Protein AF-A0A4R7CTL3-F1 (afdb_monomer_lite)

Structure (mmCIF, N/CA/C/O backbone):
data_AF-A0A4R7CTL3-F1
#
_entry.id   AF-A0A4R7CTL3-F1
#
loop_
_atom_site.group_PDB
_atom_site.id
_atom_site.type_symbol
_atom_site.label_atom_id
_atom_site.label_alt_id
_atom_site.label_comp_id
_atom_site.label_asym_id
_atom_site.label_entity_id
_atom_site.label_seq_id
_atom_site.pdbx_PDB_ins_code
_atom_site.Cartn_x
_atom_site.Cartn_y
_atom_site.Cartn_z
_atom_site.occupancy
_atom_site.B_iso_or_equiv
_atom_site.auth_seq_id
_atom_site.auth_comp_id
_atom_site.auth_asym_id
_atom_site.auth_atom_id
_atom_site.pdbx_PDB_model_num
ATOM 1 N N . MET A 1 1 ? 4.631 -3.530 11.228 1.00 53.88 1 MET A N 1
ATOM 2 C CA . MET A 1 1 ? 5.004 -4.856 10.755 1.00 53.88 1 MET A CA 1
ATOM 3 C C . MET A 1 1 ? 5.975 -4.533 9.662 1.00 53.88 1 MET A C 1
ATOM 5 O O . MET A 1 1 ? 5.559 -4.021 8.636 1.00 53.88 1 MET A O 1
ATOM 9 N N . ILE A 1 2 ? 7.263 -4.612 9.979 1.00 56.66 2 ILE A N 1
ATOM 10 C CA . ILE A 1 2 ? 8.291 -4.463 8.955 1.00 56.66 2 ILE A CA 1
ATOM 11 C C . ILE A 1 2 ? 8.418 -5.843 8.334 1.00 56.66 2 ILE A C 1
ATOM 13 O O . ILE A 1 2 ? 8.877 -6.775 8.998 1.00 56.66 2 ILE A O 1
ATOM 17 N N . SER A 1 3 ? 7.890 -5.955 7.130 1.00 68.31 3 SER A N 1
ATOM 18 C CA . SER A 1 3 ? 8.096 -7.040 6.186 1.00 68.31 3 SER A CA 1
ATOM 19 C C . SER A 1 3 ? 9.137 -6.605 5.155 1.00 68.31 3 SER A C 1
ATOM 21 O O . SER A 1 3 ? 9.577 -5.453 5.148 1.00 68.31 3 SER A O 1
ATOM 23 N N . GLY A 1 4 ? 9.579 -7.544 4.334 1.00 69.56 4 GLY A N 1
ATOM 24 C CA . GLY A 1 4 ? 10.420 -7.237 3.192 1.00 69.56 4 GLY A CA 1
ATOM 25 C C . GLY A 1 4 ? 10.285 -8.299 2.120 1.00 69.56 4 GLY A C 1
ATOM 26 O O . GLY A 1 4 ? 9.648 -9.334 2.316 1.00 69.56 4 GLY A O 1
ATOM 27 N N . TYR A 1 5 ? 10.955 -8.075 1.004 1.00 75.62 5 TYR A N 1
ATOM 28 C CA . TYR A 1 5 ? 11.020 -9.012 -0.103 1.00 75.62 5 TYR A CA 1
ATOM 29 C C . TYR A 1 5 ? 12.479 -9.316 -0.435 1.00 75.62 5 TYR A C 1
ATOM 31 O O . TYR A 1 5 ? 13.399 -8.569 -0.097 1.00 75.62 5 TYR A O 1
ATOM 39 N N . GLY A 1 6 ? 12.702 -10.437 -1.102 1.00 77.50 6 GLY A N 1
ATOM 40 C CA . GLY A 1 6 ? 14.022 -10.822 -1.569 1.00 77.50 6 GLY A CA 1
ATOM 41 C C . GLY A 1 6 ? 13.944 -11.941 -2.585 1.00 77.50 6 GLY A C 1
ATOM 42 O O . GLY A 1 6 ? 12.910 -12.151 -3.221 1.00 77.50 6 GLY A O 1
ATOM 43 N N . THR A 1 7 ? 15.052 -12.660 -2.740 1.00 76.25 7 THR A N 1
ATOM 44 C CA . THR A 1 7 ? 15.118 -13.826 -3.620 1.00 76.25 7 THR A CA 1
ATOM 45 C C . THR A 1 7 ? 15.780 -15.012 -2.936 1.00 76.25 7 THR A C 1
ATOM 47 O O . THR A 1 7 ? 16.651 -14.841 -2.082 1.00 76.25 7 THR A O 1
ATOM 50 N N . THR A 1 8 ? 15.370 -16.226 -3.307 1.00 79.56 8 THR A N 1
ATOM 51 C CA . THR A 1 8 ? 16.095 -17.452 -2.952 1.00 79.56 8 THR A CA 1
ATOM 52 C C . THR A 1 8 ? 17.455 -17.486 -3.652 1.00 79.56 8 THR A C 1
ATOM 54 O O . THR A 1 8 ? 17.708 -16.740 -4.598 1.00 79.56 8 THR A O 1
ATOM 57 N N . ALA A 1 9 ? 18.324 -18.422 -3.260 1.00 73.25 9 ALA A N 1
ATOM 58 C CA . ALA A 1 9 ? 19.564 -18.689 -3.995 1.00 73.25 9 ALA A CA 1
ATOM 59 C C . ALA A 1 9 ? 19.319 -19.119 -5.459 1.00 73.25 9 ALA A C 1
ATOM 61 O O . ALA A 1 9 ? 20.183 -18.914 -6.307 1.00 73.25 9 ALA A O 1
ATOM 62 N N . ALA A 1 10 ? 18.140 -19.678 -5.764 1.00 74.25 10 ALA A N 1
ATOM 63 C CA . ALA A 1 10 ? 17.705 -20.000 -7.125 1.00 74.25 10 ALA A CA 1
ATOM 64 C C . ALA A 1 10 ? 17.127 -18.781 -7.878 1.00 74.25 10 ALA A C 1
ATOM 66 O O . ALA A 1 10 ? 16.881 -18.842 -9.081 1.00 74.25 10 ALA A O 1
ATOM 67 N N . GLY A 1 11 ? 16.955 -17.647 -7.193 1.00 70.38 11 GLY A N 1
ATOM 68 C CA . GLY A 1 11 ? 16.438 -16.408 -7.760 1.00 70.38 11 GLY A CA 1
ATOM 69 C C . GLY A 1 11 ? 14.911 -16.313 -7.790 1.00 70.38 11 GLY A C 1
ATOM 70 O O . GLY A 1 11 ? 14.402 -15.474 -8.538 1.00 70.38 11 GLY A O 1
ATOM 71 N N . ASP A 1 12 ? 14.204 -17.144 -7.022 1.00 78.44 12 ASP A N 1
ATOM 72 C CA . ASP A 1 12 ? 12.746 -17.074 -6.866 1.00 78.44 12 ASP A CA 1
ATOM 73 C C . ASP A 1 12 ? 12.376 -15.940 -5.909 1.00 78.44 12 ASP A C 1
ATOM 75 O O . ASP A 1 12 ? 13.061 -15.782 -4.897 1.00 78.44 12 ASP A O 1
ATOM 79 N N . PRO A 1 13 ? 11.312 -15.164 -6.169 1.00 78.56 13 PRO A N 1
ATOM 80 C CA . PRO A 1 13 ? 10.874 -14.116 -5.254 1.00 78.56 13 PRO A CA 1
ATOM 81 C C . PRO A 1 13 ? 10.412 -14.707 -3.915 1.00 78.56 13 PRO A C 1
ATOM 83 O O . PRO A 1 13 ? 9.669 -15.687 -3.872 1.00 78.56 13 PRO A O 1
ATOM 86 N N . VAL A 1 14 ? 10.814 -14.074 -2.815 1.00 82.00 14 VAL A N 1
ATOM 87 C CA . VAL A 1 14 ? 10.404 -14.444 -1.454 1.00 82.00 14 VAL A CA 1
ATOM 88 C C . VAL A 1 14 ? 9.817 -13.228 -0.760 1.00 82.00 14 VAL A C 1
ATOM 90 O O . VAL A 1 14 ? 10.396 -12.145 -0.813 1.00 82.00 14 VAL A O 1
ATOM 93 N N . ILE A 1 15 ? 8.691 -13.432 -0.081 1.00 82.56 15 ILE A N 1
ATOM 94 C CA . ILE A 1 15 ? 8.075 -12.454 0.816 1.00 82.56 15 ILE A CA 1
ATOM 95 C C . ILE A 1 15 ? 8.420 -12.850 2.252 1.00 82.56 15 ILE A C 1
ATOM 97 O O . ILE A 1 15 ? 8.147 -13.973 2.678 1.00 82.56 15 ILE A O 1
ATOM 101 N N . TYR A 1 16 ? 8.999 -11.920 3.002 1.00 81.00 16 TYR A N 1
ATOM 102 C CA . TYR A 1 16 ? 9.308 -12.059 4.417 1.00 81.00 16 TYR A CA 1
ATOM 103 C C . TYR A 1 16 ? 8.293 -11.267 5.227 1.00 81.00 16 TYR A C 1
ATOM 105 O O . TYR A 1 16 ? 8.252 -10.039 5.172 1.00 81.00 16 TYR A O 1
ATOM 113 N N . LEU A 1 17 ? 7.492 -11.966 6.022 1.00 78.06 17 LEU A N 1
ATOM 114 C CA . LEU A 1 17 ? 6.623 -11.335 7.007 1.00 78.06 17 LEU A CA 1
ATOM 115 C C . LEU A 1 17 ? 7.339 -11.266 8.353 1.00 78.06 17 LEU A C 1
ATOM 117 O O . LEU A 1 17 ? 8.138 -12.136 8.700 1.00 78.06 17 LEU A O 1
ATOM 121 N N . ASN A 1 18 ? 7.037 -10.223 9.122 1.00 74.62 18 ASN A N 1
ATOM 122 C CA . ASN A 1 18 ? 7.558 -10.111 10.474 1.00 74.62 18 ASN A CA 1
ATOM 123 C C . ASN A 1 18 ? 7.023 -11.268 11.329 1.00 74.62 18 ASN A C 1
ATOM 125 O O . ASN A 1 18 ? 5.812 -11.450 11.411 1.00 74.62 18 ASN A O 1
ATOM 129 N N . SER A 1 19 ? 7.911 -12.016 11.980 1.00 71.50 19 SER A N 1
ATOM 130 C CA . SER A 1 19 ? 7.550 -13.127 12.868 1.00 71.50 19 SER A CA 1
ATOM 131 C C . SER A 1 19 ? 7.721 -12.795 14.355 1.00 71.50 19 SER A C 1
ATOM 133 O O . SER A 1 19 ? 7.641 -13.687 15.195 1.00 71.50 19 SER A O 1
ATOM 135 N N . ASN A 1 20 ? 8.010 -11.536 14.703 1.00 75.81 20 ASN A N 1
ATOM 136 C CA . ASN A 1 20 ? 8.148 -11.100 16.089 1.00 75.81 20 ASN A CA 1
ATOM 137 C C . ASN A 1 20 ? 6.766 -11.103 16.758 1.00 75.81 20 ASN A C 1
ATOM 139 O O . ASN A 1 20 ? 5.940 -10.237 16.474 1.00 75.81 20 ASN A O 1
ATOM 143 N N . GLU A 1 21 ? 6.530 -12.072 17.644 1.00 71.31 21 GLU A N 1
ATOM 144 C CA . GLU A 1 21 ? 5.247 -12.302 18.321 1.00 71.31 21 GLU A CA 1
ATOM 145 C C . GLU A 1 21 ? 4.660 -11.027 18.967 1.00 71.31 21 GLU A C 1
ATOM 147 O O . GLU A 1 21 ? 3.541 -10.663 18.597 1.00 71.31 21 GLU A O 1
ATOM 152 N N . PRO A 1 22 ? 5.386 -10.268 19.818 1.00 71.06 22 PRO A N 1
ATOM 153 C CA . PRO A 1 22 ? 4.895 -8.991 20.346 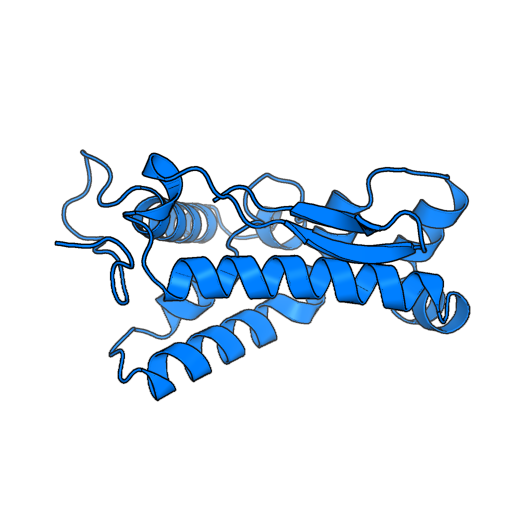1.00 71.06 22 PRO A CA 1
ATOM 154 C C . PRO A 1 22 ? 4.410 -8.002 19.278 1.00 71.06 22 PRO A C 1
ATOM 156 O O . PRO A 1 22 ? 3.488 -7.225 19.519 1.00 71.06 22 PRO A O 1
ATOM 159 N N . THR A 1 23 ? 5.028 -8.033 18.095 1.00 70.44 23 THR A N 1
ATOM 160 C CA . THR A 1 23 ? 4.726 -7.133 16.973 1.00 70.44 23 THR A CA 1
ATOM 161 C C . THR A 1 23 ? 3.516 -7.583 16.156 1.00 70.44 23 THR A C 1
ATOM 163 O O . THR A 1 23 ? 2.941 -6.755 15.454 1.00 70.44 23 THR A O 1
ATOM 166 N N . ILE A 1 24 ? 3.137 -8.865 16.207 1.00 75.81 24 ILE A N 1
ATOM 167 C CA . ILE A 1 24 ? 2.063 -9.441 15.378 1.00 75.81 24 ILE A CA 1
ATOM 168 C C . ILE A 1 24 ? 0.824 -9.854 16.176 1.00 75.81 24 ILE A C 1
ATOM 170 O O . ILE A 1 24 ? -0.268 -9.842 15.619 1.00 75.81 24 ILE A O 1
ATOM 174 N N . ALA A 1 25 ? 0.961 -10.159 17.470 1.00 72.75 25 ALA A N 1
ATOM 175 C CA . ALA A 1 25 ? -0.132 -10.662 18.308 1.00 72.75 25 ALA A CA 1
ATOM 176 C C . ALA A 1 25 ? -1.319 -9.686 18.420 1.00 72.75 25 ALA A C 1
ATOM 178 O O . ALA A 1 25 ? -2.463 -10.109 18.571 1.00 72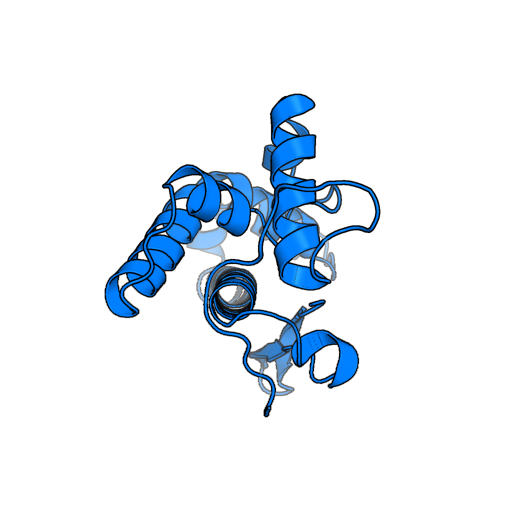.75 25 ALA A O 1
ATOM 179 N N . HIS A 1 26 ? -1.049 -8.385 18.302 1.00 75.62 26 HIS A N 1
ATOM 180 C CA . HIS A 1 26 ? -2.040 -7.313 18.435 1.00 75.62 26 HIS A CA 1
ATOM 181 C C . HIS A 1 26 ? -2.386 -6.643 17.100 1.00 75.62 26 HIS A C 1
ATOM 183 O O . HIS A 1 26 ? -3.088 -5.635 17.081 1.00 75.62 26 HIS A O 1
ATOM 189 N N . VAL A 1 27 ? -1.873 -7.166 15.984 1.00 84.06 27 VAL A N 1
ATOM 190 C CA . VAL A 1 27 ? -2.159 -6.622 14.655 1.00 84.06 27 VAL A CA 1
ATOM 191 C C . VAL A 1 27 ? -3.410 -7.314 14.116 1.00 84.06 27 VAL A C 1
ATOM 193 O O . VAL A 1 27 ? -3.471 -8.549 14.130 1.00 84.06 27 VAL A O 1
ATOM 196 N N . PRO A 1 28 ? -4.414 -6.562 13.642 1.00 88.75 28 PRO A N 1
ATOM 197 C CA . PRO A 1 28 ? -5.589 -7.163 13.056 1.00 88.75 28 PRO A CA 1
ATOM 198 C C . PRO A 1 28 ? -5.262 -7.758 11.691 1.00 88.75 28 PRO A C 1
ATOM 200 O O . PRO A 1 28 ? -4.398 -7.275 10.952 1.00 88.75 28 PRO A O 1
ATOM 203 N N . ASP A 1 29 ? -5.992 -8.806 11.346 1.00 91.00 29 ASP A N 1
ATOM 204 C CA . ASP A 1 29 ? -5.860 -9.552 10.102 1.00 91.00 29 ASP A CA 1
ATOM 205 C C . ASP A 1 29 ? -5.800 -8.665 8.849 1.00 91.00 29 ASP A C 1
ATOM 207 O O . ASP A 1 29 ? -4.920 -8.850 8.011 1.00 91.00 29 ASP A O 1
ATOM 211 N N . ILE A 1 30 ? -6.652 -7.643 8.746 1.00 91.62 30 ILE A N 1
ATOM 212 C CA . ILE A 1 30 ? -6.672 -6.721 7.603 1.00 91.62 30 ILE A CA 1
ATOM 213 C C . ILE A 1 30 ? -5.360 -5.938 7.437 1.00 91.62 30 ILE A C 1
ATOM 215 O O . ILE A 1 30 ? -4.919 -5.687 6.315 1.00 91.62 30 ILE A O 1
ATOM 219 N N . ALA A 1 31 ? -4.681 -5.595 8.533 1.00 90.19 31 ALA A N 1
ATOM 220 C CA . ALA A 1 31 ? -3.396 -4.908 8.483 1.00 90.19 31 ALA A CA 1
ATOM 221 C C . ALA A 1 31 ? -2.253 -5.854 8.083 1.00 90.19 31 ALA A C 1
ATOM 223 O O . ALA A 1 31 ? -1.269 -5.419 7.472 1.00 90.19 31 ALA A O 1
ATOM 224 N N . ILE A 1 32 ? -2.389 -7.149 8.380 1.00 89.25 32 ILE A N 1
ATOM 225 C CA . ILE A 1 32 ? -1.488 -8.188 7.868 1.00 89.25 32 ILE A CA 1
ATOM 226 C C . ILE A 1 32 ? -1.722 -8.389 6.374 1.00 89.25 32 ILE A C 1
ATOM 228 O O . ILE A 1 32 ? -0.756 -8.407 5.618 1.00 89.25 32 ILE A O 1
ATOM 232 N N . VAL A 1 33 ? -2.978 -8.434 5.925 1.00 92.00 33 VAL A N 1
ATOM 233 C CA . VAL A 1 33 ? -3.314 -8.504 4.495 1.00 92.00 33 VAL A CA 1
ATOM 234 C C . VAL A 1 33 ? -2.746 -7.306 3.736 1.00 92.00 33 VAL A C 1
ATOM 236 O O . VAL A 1 33 ? -2.130 -7.500 2.693 1.00 92.00 33 VAL A O 1
ATOM 239 N N . ALA A 1 34 ? -2.856 -6.087 4.272 1.00 93.31 34 ALA A N 1
ATOM 240 C CA . ALA A 1 34 ? -2.236 -4.902 3.669 1.00 93.31 34 ALA A CA 1
ATOM 241 C C . ALA A 1 34 ? -0.722 -5.078 3.487 1.00 93.31 34 ALA A C 1
ATOM 243 O O . ALA A 1 34 ? -0.174 -4.760 2.435 1.00 93.31 34 ALA A O 1
ATOM 244 N N . THR A 1 35 ? -0.063 -5.661 4.490 1.00 91.19 35 THR A N 1
ATOM 245 C CA . THR A 1 35 ? 1.370 -5.965 4.444 1.00 91.19 35 THR A CA 1
ATOM 246 C C . THR A 1 35 ? 1.681 -7.030 3.385 1.00 91.19 35 THR A C 1
ATOM 248 O O . THR A 1 35 ? 2.580 -6.852 2.572 1.00 91.19 35 THR A O 1
ATOM 251 N N . MET A 1 36 ? 0.906 -8.115 3.331 1.00 90.75 36 MET A N 1
ATOM 252 C CA . MET A 1 36 ? 1.080 -9.176 2.334 1.00 90.75 36 MET A CA 1
ATOM 253 C C . MET A 1 36 ? 0.909 -8.664 0.903 1.00 90.75 36 MET A C 1
ATOM 255 O O . MET A 1 36 ? 1.689 -9.031 0.028 1.00 90.75 36 MET A O 1
ATOM 259 N N . LEU A 1 37 ? -0.093 -7.815 0.660 1.00 94.06 37 LEU A N 1
ATOM 260 C CA . LEU A 1 37 ? -0.336 -7.231 -0.658 1.00 94.06 37 LEU A CA 1
ATOM 261 C C . LEU A 1 37 ? 0.792 -6.277 -1.074 1.00 94.06 37 LEU A C 1
ATOM 263 O O . LEU A 1 37 ? 1.221 -6.320 -2.225 1.00 94.06 37 LEU A O 1
ATOM 267 N N . HIS A 1 38 ? 1.301 -5.463 -0.144 1.00 93.31 38 HIS A N 1
ATOM 268 C CA . HIS A 1 38 ? 2.452 -4.589 -0.376 1.00 93.31 38 HIS A CA 1
ATOM 269 C C . HIS A 1 38 ? 3.684 -5.390 -0.833 1.00 93.31 38 HIS A C 1
ATOM 271 O O . HIS A 1 38 ? 4.248 -5.131 -1.897 1.00 93.31 38 HIS A O 1
ATOM 277 N N . GLU A 1 39 ? 4.049 -6.438 -0.090 1.00 90.94 39 GLU A N 1
ATOM 278 C CA . GLU A 1 39 ? 5.198 -7.276 -0.450 1.00 90.94 39 GLU A CA 1
ATOM 279 C C . GLU A 1 39 ? 4.970 -8.099 -1.726 1.00 90.94 39 GLU A C 1
ATOM 281 O O . GLU A 1 39 ? 5.905 -8.350 -2.489 1.00 90.94 39 GLU A O 1
ATOM 286 N N . ALA A 1 40 ? 3.726 -8.499 -2.008 1.00 91.69 40 ALA A N 1
ATOM 287 C CA . ALA A 1 40 ? 3.387 -9.181 -3.253 1.00 91.69 40 ALA A CA 1
ATOM 288 C C . ALA A 1 40 ? 3.618 -8.291 -4.481 1.00 91.69 40 ALA A C 1
ATOM 290 O O . ALA A 1 40 ? 4.083 -8.785 -5.510 1.00 91.69 40 ALA A O 1
ATOM 291 N N . ILE A 1 41 ? 3.358 -6.982 -4.381 1.00 92.75 41 ILE A N 1
ATOM 292 C CA . ILE A 1 41 ? 3.650 -6.050 -5.476 1.00 92.75 41 ILE A CA 1
ATOM 293 C C . ILE A 1 41 ? 5.158 -5.866 -5.646 1.00 92.75 41 ILE A C 1
ATOM 295 O O . ILE A 1 41 ? 5.639 -5.875 -6.779 1.00 92.75 41 ILE A O 1
ATOM 299 N N . HIS A 1 42 ? 5.925 -5.773 -4.555 1.00 89.88 42 HIS A N 1
ATOM 300 C CA . HIS A 1 42 ? 7.387 -5.785 -4.642 1.00 89.88 42 HIS A CA 1
ATOM 301 C C . HIS A 1 42 ? 7.915 -7.012 -5.393 1.00 89.88 42 HIS A C 1
ATOM 303 O O . HIS A 1 42 ? 8.706 -6.877 -6.329 1.00 89.88 42 HIS A O 1
ATOM 309 N N . ALA A 1 43 ? 7.446 -8.204 -5.017 1.00 88.44 43 ALA A N 1
ATOM 310 C CA . ALA A 1 43 ? 7.811 -9.451 -5.678 1.00 88.44 43 ALA A CA 1
ATOM 311 C C . ALA A 1 43 ? 7.403 -9.458 -7.161 1.00 88.44 43 ALA A C 1
ATOM 313 O O . ALA A 1 43 ? 8.196 -9.856 -8.014 1.00 88.44 43 ALA A O 1
ATOM 314 N N . TYR A 1 44 ? 6.197 -8.978 -7.484 1.00 89.75 44 TYR A N 1
ATOM 315 C CA . TYR A 1 44 ? 5.726 -8.853 -8.862 1.00 89.75 44 TYR A CA 1
ATOM 316 C C . TYR A 1 44 ? 6.628 -7.938 -9.698 1.00 89.75 44 TYR A C 1
ATOM 318 O O . TYR A 1 44 ? 7.048 -8.342 -10.780 1.00 89.75 44 TYR A O 1
ATOM 326 N N . LEU A 1 45 ? 6.960 -6.739 -9.207 1.00 88.94 45 LEU A N 1
ATOM 327 C CA . LEU A 1 45 ? 7.809 -5.786 -9.932 1.00 88.94 45 LEU A CA 1
ATOM 328 C C . LEU A 1 45 ? 9.213 -6.352 -10.170 1.00 88.94 45 LEU A C 1
ATOM 330 O O . LEU A 1 45 ? 9.740 -6.228 -11.274 1.00 88.94 45 LEU A O 1
ATOM 334 N N . LEU A 1 46 ? 9.768 -7.047 -9.174 1.00 84.94 46 LEU A N 1
ATOM 335 C CA . LEU A 1 46 ? 11.063 -7.714 -9.287 1.00 84.94 46 LEU A CA 1
ATOM 336 C C . LEU A 1 46 ? 11.059 -8.810 -10.364 1.00 84.94 46 LEU A C 1
ATOM 338 O O . LEU A 1 46 ? 11.974 -8.891 -11.182 1.00 84.94 46 LEU A O 1
ATOM 342 N N . VAL A 1 47 ? 10.032 -9.664 -10.374 1.00 84.62 47 VAL A N 1
ATOM 343 C CA . VAL A 1 47 ? 9.901 -10.738 -11.369 1.00 84.62 47 VAL A CA 1
ATOM 344 C C . VAL A 1 47 ? 9.621 -10.175 -12.757 1.00 84.62 47 VAL A C 1
ATOM 346 O O . VAL A 1 47 ? 10.158 -10.685 -13.736 1.00 84.62 47 VAL A O 1
ATOM 349 N N . TYR A 1 48 ? 8.797 -9.132 -12.849 1.00 85.19 48 TYR A N 1
ATOM 350 C CA . TYR A 1 48 ? 8.454 -8.485 -14.109 1.00 85.19 48 TYR A CA 1
ATOM 351 C C . TYR A 1 48 ? 9.695 -7.888 -14.781 1.00 85.19 48 TYR A C 1
ATOM 353 O O . TYR A 1 48 ? 9.940 -8.175 -15.951 1.00 85.19 48 TYR A O 1
ATOM 361 N N . ASP A 1 49 ? 10.522 -7.156 -14.027 1.00 82.88 49 ASP A N 1
ATOM 362 C CA . ASP A 1 49 ? 11.788 -6.609 -14.529 1.00 82.88 49 ASP A CA 1
ATOM 363 C C . ASP A 1 49 ? 12.778 -7.710 -14.936 1.00 82.88 49 ASP A C 1
ATOM 365 O O . ASP A 1 49 ? 13.407 -7.624 -15.987 1.00 82.88 49 ASP A O 1
ATOM 369 N N . LYS A 1 50 ? 12.866 -8.798 -14.158 1.00 80.88 50 LYS A N 1
ATOM 370 C CA . LYS A 1 50 ? 13.765 -9.925 -14.451 1.00 80.88 50 LYS A CA 1
ATOM 371 C C . LYS A 1 50 ? 13.349 -10.727 -15.690 1.00 80.88 50 LYS A C 1
ATOM 373 O O . LYS A 1 50 ? 14.212 -11.128 -16.469 1.00 80.88 50 LYS A O 1
ATOM 378 N N . ASN A 1 51 ? 12.057 -11.015 -15.842 1.00 82.88 51 ASN A N 1
ATOM 379 C CA . ASN A 1 51 ? 11.552 -11.915 -16.882 1.00 82.88 51 ASN A CA 1
ATOM 380 C C . ASN A 1 51 ? 11.307 -11.207 -18.216 1.00 82.88 51 ASN A C 1
ATOM 382 O O . ASN A 1 51 ? 11.486 -11.828 -19.262 1.00 82.88 51 ASN A O 1
ATOM 386 N N . ASP A 1 52 ? 10.909 -9.932 -18.194 1.00 84.44 52 ASP A N 1
ATOM 387 C CA . ASP A 1 52 ? 10.737 -9.130 -19.406 1.00 84.44 52 ASP A CA 1
ATOM 388 C C . ASP A 1 52 ? 11.273 -7.699 -19.214 1.00 84.44 52 ASP A C 1
ATOM 390 O O . ASP A 1 52 ? 10.503 -6.737 -19.112 1.00 84.44 52 ASP A O 1
ATOM 394 N N . PRO A 1 53 ? 12.609 -7.525 -19.216 1.00 79.38 53 PRO A N 1
ATOM 395 C CA . PRO A 1 53 ? 13.227 -6.211 -19.047 1.00 79.38 53 PRO A CA 1
ATOM 396 C C . PRO A 1 53 ? 12.793 -5.196 -20.117 1.00 79.38 53 PRO A C 1
ATOM 398 O O . PRO A 1 53 ? 12.824 -3.987 -19.887 1.00 79.38 53 PRO A O 1
ATOM 401 N N . SER A 1 54 ? 12.395 -5.662 -21.308 1.00 82.62 54 SER A N 1
ATOM 402 C CA . SER A 1 54 ? 11.977 -4.786 -22.410 1.00 82.62 54 SER A CA 1
ATOM 403 C C . SER A 1 54 ? 10.585 -4.211 -22.161 1.00 82.62 54 SER A C 1
ATOM 405 O O . SER A 1 54 ? 10.397 -2.996 -22.263 1.00 82.62 54 SER A O 1
ATOM 407 N N . ALA A 1 55 ? 9.618 -5.050 -21.781 1.00 84.38 55 ALA A N 1
ATOM 408 C CA . ALA A 1 55 ? 8.291 -4.585 -21.389 1.00 84.38 55 ALA A CA 1
ATOM 409 C C . ALA A 1 55 ? 8.322 -3.809 -20.063 1.00 84.38 55 ALA A C 1
ATOM 411 O O . ALA A 1 55 ? 7.593 -2.823 -19.912 1.00 84.38 55 ALA A O 1
ATOM 412 N N . ALA A 1 56 ? 9.187 -4.198 -19.121 1.00 81.38 56 ALA A N 1
ATOM 413 C CA . ALA A 1 56 ? 9.423 -3.457 -17.887 1.00 81.38 56 ALA A CA 1
ATOM 414 C C . ALA A 1 56 ? 9.957 -2.055 -18.161 1.00 81.38 56 ALA A C 1
ATOM 416 O O . ALA A 1 56 ? 9.392 -1.090 -17.661 1.00 81.38 56 ALA A O 1
ATOM 417 N N . LYS A 1 57 ? 10.938 -1.912 -19.055 1.00 80.62 57 LYS A N 1
ATOM 418 C CA . LYS A 1 57 ? 11.445 -0.604 -19.485 1.00 80.62 57 LYS A CA 1
ATOM 419 C C . LYS A 1 57 ? 10.378 0.279 -20.135 1.00 80.62 57 LYS A C 1
ATOM 421 O O . LYS A 1 57 ? 10.404 1.491 -19.946 1.00 80.62 57 LYS A O 1
ATOM 426 N N . LEU A 1 58 ? 9.468 -0.301 -20.921 1.00 84.50 58 LEU A N 1
ATOM 427 C CA . LEU A 1 58 ? 8.392 0.458 -21.570 1.00 84.50 58 LEU A CA 1
ATOM 428 C C . LEU A 1 58 ? 7.340 0.938 -20.567 1.00 84.50 58 LEU A C 1
ATOM 430 O O . LEU A 1 58 ? 6.862 2.064 -20.677 1.00 84.50 58 LEU A O 1
ATOM 434 N N . LYS A 1 59 ? 6.969 0.082 -19.610 1.00 86.00 59 LYS A N 1
ATOM 435 C CA . LYS A 1 59 ? 5.901 0.366 -18.645 1.00 86.00 59 LYS A CA 1
ATOM 436 C C . LYS A 1 59 ? 6.391 1.165 -17.431 1.00 86.00 59 LYS A C 1
ATOM 438 O O . LYS A 1 59 ? 5.681 2.045 -16.960 1.00 86.00 59 LYS A O 1
ATOM 443 N N . TYR A 1 60 ? 7.592 0.853 -16.952 1.00 87.56 60 TYR A N 1
ATOM 444 C CA . TYR A 1 60 ? 8.238 1.381 -15.748 1.00 87.56 60 TYR A CA 1
ATOM 445 C C . TYR A 1 60 ? 9.721 1.694 -16.039 1.00 87.56 60 TYR A C 1
ATOM 447 O O . TYR A 1 60 ? 10.617 0.986 -15.565 1.00 87.56 60 TYR A O 1
ATOM 455 N N . PRO A 1 61 ? 10.025 2.728 -16.844 1.00 82.94 61 PRO A N 1
ATOM 456 C CA . PRO A 1 61 ? 11.402 3.082 -17.218 1.00 82.94 61 PRO A CA 1
ATOM 457 C C . PRO A 1 61 ? 12.338 3.322 -16.016 1.00 82.94 61 PRO A C 1
ATOM 459 O O . PRO A 1 61 ? 13.557 3.143 -16.113 1.00 82.94 61 PRO A O 1
ATOM 462 N N . GLU A 1 62 ? 11.778 3.694 -14.868 1.00 80.75 62 GLU A N 1
ATOM 463 C CA . GLU A 1 62 ? 12.464 3.832 -13.588 1.00 80.75 62 GLU A CA 1
ATOM 464 C C . GLU A 1 62 ? 13.082 2.513 -13.073 1.00 80.75 62 GLU A C 1
A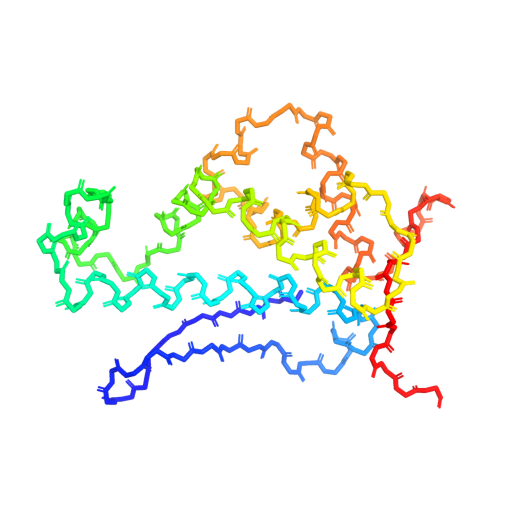TOM 466 O O . GLU A 1 62 ? 14.177 2.548 -12.508 1.00 80.75 62 GLU A O 1
ATOM 471 N N . LEU A 1 63 ? 12.471 1.346 -13.336 1.00 78.56 63 LEU A N 1
ATOM 472 C CA . LEU A 1 63 ? 13.045 0.034 -12.981 1.00 78.56 63 LEU A CA 1
ATOM 473 C C . LEU A 1 63 ? 14.323 -0.238 -13.774 1.00 78.56 63 LEU A C 1
ATOM 475 O O . LEU A 1 63 ? 15.364 -0.569 -13.205 1.00 78.56 63 LEU A O 1
ATOM 479 N N . PHE A 1 64 ? 14.268 0.018 -15.082 1.00 74.12 64 PHE A N 1
ATOM 480 C CA . PHE A 1 64 ? 15.402 -0.167 -15.980 1.00 74.12 64 PHE A CA 1
ATOM 481 C C . PHE A 1 64 ? 16.583 0.738 -15.605 1.00 74.12 64 PHE A C 1
ATOM 483 O O . PHE A 1 64 ? 17.736 0.312 -15.643 1.00 74.12 64 PHE A O 1
ATOM 490 N N . THR A 1 65 ? 16.307 1.981 -15.200 1.00 73.12 65 THR A N 1
ATOM 491 C CA . THR A 1 65 ? 17.347 2.926 -14.764 1.00 73.12 65 THR A CA 1
ATOM 492 C C . THR A 1 65 ? 18.100 2.401 -13.539 1.00 73.12 65 THR A C 1
ATOM 494 O O . THR A 1 65 ? 19.328 2.484 -13.491 1.00 73.12 65 THR A O 1
ATOM 497 N N . ASN A 1 66 ? 17.392 1.816 -12.573 1.00 69.19 66 ASN A N 1
ATOM 498 C CA . ASN A 1 66 ? 18.007 1.239 -11.378 1.00 69.19 66 ASN A CA 1
ATOM 499 C C . ASN A 1 66 ? 18.772 -0.052 -11.680 1.00 69.19 66 ASN A C 1
ATOM 501 O O . ASN A 1 66 ? 19.886 -0.229 -11.178 1.00 69.19 66 ASN A O 1
ATOM 505 N N . TYR A 1 67 ? 18.229 -0.900 -12.560 1.00 64.94 67 TYR A N 1
ATOM 506 C CA . TYR A 1 67 ? 18.919 -2.087 -13.063 1.00 64.94 67 TYR A CA 1
ATOM 507 C C . TYR A 1 67 ? 20.258 -1.716 -13.720 1.00 64.94 67 TYR A C 1
ATOM 509 O O . TYR A 1 67 ? 21.301 -2.258 -13.359 1.00 64.94 67 TYR A O 1
ATOM 517 N N . GLN A 1 68 ? 20.267 -0.721 -14.617 1.00 64.88 68 GLN A N 1
ATOM 518 C CA . GLN A 1 68 ? 21.489 -0.259 -15.287 1.00 64.88 68 GLN A CA 1
ATOM 519 C C . GLN A 1 68 ? 22.543 0.302 -14.324 1.00 64.88 68 GLN A C 1
ATOM 521 O O . GLN A 1 68 ? 23.740 0.185 -14.585 1.00 64.88 68 GLN A O 1
ATOM 526 N N . LYS A 1 69 ? 22.116 0.913 -13.216 1.00 68.12 69 LYS A N 1
ATOM 527 C CA . LYS A 1 69 ? 23.015 1.485 -12.206 1.00 68.12 69 LYS A CA 1
ATOM 528 C C . LYS A 1 69 ? 23.541 0.459 -11.195 1.00 68.12 69 LYS A C 1
ATOM 530 O O . LYS A 1 69 ? 24.323 0.838 -10.327 1.00 68.12 69 LYS A O 1
ATOM 535 N N . ASN A 1 70 ? 23.144 -0.816 -11.290 1.00 61.38 70 ASN A N 1
ATOM 536 C CA . ASN A 1 70 ? 23.382 -1.833 -10.256 1.00 61.38 70 ASN A CA 1
ATOM 537 C C . ASN A 1 70 ? 22.931 -1.366 -8.857 1.00 61.38 70 ASN A C 1
ATOM 539 O O . ASN A 1 70 ? 23.533 -1.735 -7.842 1.00 61.38 70 ASN A O 1
ATOM 543 N N . GLU A 1 71 ? 21.888 -0.533 -8.786 1.00 62.59 71 GLU A N 1
ATOM 544 C CA . GLU A 1 71 ? 21.339 -0.108 -7.504 1.00 62.59 71 GLU A CA 1
ATOM 545 C C . GLU A 1 71 ? 20.710 -1.328 -6.826 1.00 62.59 71 GLU A C 1
ATOM 547 O O . GLU A 1 71 ? 19.692 -1.852 -7.261 1.00 62.59 71 GLU A O 1
ATOM 552 N N . ARG A 1 72 ? 21.331 -1.806 -5.741 1.00 58.69 72 ARG A N 1
ATOM 553 C CA . ARG A 1 72 ? 20.827 -2.964 -4.979 1.00 58.69 72 ARG A CA 1
ATOM 554 C C . ARG A 1 72 ? 19.506 -2.681 -4.258 1.00 58.69 72 ARG A C 1
ATOM 556 O O . ARG A 1 72 ? 18.886 -3.615 -3.761 1.00 58.69 72 ARG A O 1
ATOM 563 N N . ASN A 1 73 ? 19.104 -1.414 -4.156 1.00 67.50 73 ASN A N 1
ATOM 564 C CA . ASN A 1 73 ? 17.922 -0.989 -3.422 1.00 67.50 73 ASN A CA 1
ATOM 565 C C . ASN A 1 73 ? 16.851 -0.450 -4.381 1.00 67.50 73 ASN A C 1
ATOM 567 O O . ASN A 1 73 ? 16.834 0.733 -4.713 1.00 67.50 73 ASN A O 1
ATOM 571 N N . PHE A 1 74 ? 15.936 -1.326 -4.793 1.00 79.12 74 PHE A N 1
ATOM 572 C CA . PHE A 1 74 ? 14.789 -0.965 -5.627 1.00 79.12 74 PHE A CA 1
ATOM 573 C C . PHE A 1 74 ? 13.613 -0.395 -4.822 1.00 79.12 74 PHE A C 1
ATOM 575 O O . PHE A 1 74 ? 12.607 -0.018 -5.419 1.00 79.12 74 PHE A O 1
ATOM 582 N N . ASN A 1 75 ? 13.718 -0.293 -3.489 1.00 82.94 75 ASN A N 1
ATOM 583 C CA . ASN A 1 75 ? 12.576 0.028 -2.626 1.00 82.94 75 ASN A CA 1
ATOM 584 C C . ASN A 1 75 ? 11.937 1.360 -2.989 1.00 82.94 75 ASN A C 1
ATOM 586 O O . ASN A 1 75 ? 10.731 1.406 -3.198 1.00 82.94 75 ASN A O 1
ATOM 590 N N . LYS A 1 76 ? 12.737 2.419 -3.159 1.00 86.31 76 LYS A N 1
ATOM 591 C CA . LYS A 1 76 ? 12.215 3.744 -3.516 1.00 86.31 76 LYS A CA 1
ATOM 592 C C . LYS A 1 76 ? 11.437 3.721 -4.837 1.00 86.31 76 LYS A C 1
ATOM 594 O O . LYS A 1 76 ? 10.332 4.256 -4.930 1.00 86.31 76 LYS A O 1
ATOM 599 N N . THR A 1 77 ? 11.988 3.061 -5.850 1.00 88.81 77 THR A N 1
ATOM 600 C CA . THR A 1 77 ? 11.360 2.942 -7.172 1.00 88.81 77 THR A CA 1
ATOM 601 C C . THR A 1 77 ? 10.089 2.104 -7.110 1.00 88.81 77 THR A C 1
ATOM 603 O O . THR A 1 77 ? 9.051 2.524 -7.616 1.00 88.81 77 THR A O 1
ATOM 606 N N . HIS A 1 78 ? 10.128 0.963 -6.420 1.00 90.81 78 HIS A N 1
ATOM 607 C CA . HIS A 1 78 ? 8.951 0.130 -6.199 1.00 90.81 78 HIS A CA 1
ATOM 608 C C . HIS A 1 78 ? 7.852 0.881 -5.438 1.00 90.81 78 HIS A C 1
ATOM 610 O O . HIS A 1 78 ? 6.699 0.840 -5.852 1.00 90.81 78 HIS A O 1
ATOM 616 N N . HIS A 1 79 ? 8.194 1.603 -4.368 1.00 92.44 79 HIS A N 1
ATOM 617 C CA . HIS A 1 79 ? 7.247 2.410 -3.593 1.00 92.44 79 HIS A CA 1
ATOM 618 C C . HIS A 1 79 ? 6.624 3.525 -4.440 1.00 92.44 79 HIS A C 1
ATOM 620 O O . HIS A 1 79 ? 5.428 3.791 -4.333 1.00 92.44 79 HIS A O 1
ATOM 626 N N . THR A 1 80 ? 7.408 4.144 -5.323 1.00 90.75 80 THR A N 1
ATOM 627 C CA . THR A 1 80 ? 6.917 5.168 -6.254 1.00 90.75 80 THR A CA 1
ATOM 628 C C . THR A 1 80 ? 5.925 4.583 -7.263 1.00 90.75 80 THR A C 1
ATOM 630 O O . THR A 1 80 ? 4.832 5.126 -7.425 1.00 90.75 80 THR A O 1
ATOM 633 N N . ILE A 1 81 ? 6.251 3.440 -7.879 1.00 92.69 81 ILE A N 1
ATOM 634 C CA . ILE A 1 81 ? 5.342 2.728 -8.793 1.00 92.69 81 ILE A CA 1
ATOM 635 C C . ILE A 1 81 ? 4.071 2.289 -8.058 1.00 92.69 81 ILE A C 1
ATOM 637 O O . ILE A 1 81 ? 2.969 2.471 -8.568 1.00 92.69 81 ILE A O 1
ATOM 641 N N . MET A 1 82 ? 4.199 1.752 -6.842 1.00 94.81 82 MET A N 1
ATOM 642 C CA . MET A 1 82 ? 3.057 1.341 -6.025 1.00 94.81 82 MET A CA 1
ATOM 643 C C . MET A 1 82 ? 2.105 2.495 -5.732 1.00 94.81 82 MET A C 1
ATOM 645 O O . MET A 1 82 ? 0.899 2.366 -5.943 1.00 94.81 82 MET A O 1
ATOM 649 N N . ALA A 1 83 ? 2.646 3.631 -5.293 1.00 94.31 83 ALA A N 1
ATOM 650 C CA . ALA A 1 83 ? 1.852 4.816 -5.005 1.00 94.31 83 ALA A CA 1
ATOM 651 C C . ALA A 1 83 ? 1.136 5.360 -6.252 1.00 94.31 83 ALA A C 1
ATOM 653 O O . ALA A 1 83 ? 0.006 5.829 -6.140 1.00 94.31 83 ALA A O 1
ATOM 654 N N . ARG A 1 84 ? 1.773 5.290 -7.430 1.00 93.44 84 ARG A N 1
ATOM 655 C CA . ARG A 1 84 ? 1.202 5.775 -8.697 1.00 93.44 84 ARG A CA 1
ATOM 656 C C . ARG A 1 84 ? 0.139 4.831 -9.260 1.00 93.44 84 ARG A C 1
ATOM 658 O O . ARG A 1 84 ? -0.947 5.281 -9.611 1.00 93.44 84 ARG A O 1
ATOM 665 N N . ASP A 1 85 ? 0.454 3.541 -9.344 1.00 94.56 85 ASP A N 1
ATOM 666 C CA . ASP A 1 85 ? -0.287 2.604 -10.197 1.00 94.56 85 ASP A CA 1
ATOM 667 C C . ASP A 1 85 ? -1.096 1.567 -9.416 1.00 94.56 85 ASP A C 1
ATOM 669 O O . ASP A 1 85 ? -2.065 1.034 -9.948 1.00 94.56 85 ASP A O 1
ATOM 673 N N . PHE A 1 86 ? -0.728 1.272 -8.165 1.00 96.38 86 PHE A N 1
ATOM 674 C CA . PHE A 1 86 ? -1.313 0.158 -7.413 1.00 96.38 86 PHE A CA 1
ATOM 675 C C . PHE A 1 86 ? -2.120 0.584 -6.189 1.00 96.38 86 PHE A C 1
ATOM 677 O O . PHE A 1 86 ? -2.870 -0.233 -5.662 1.00 96.38 86 PHE A O 1
ATOM 684 N N . ILE A 1 87 ? -2.035 1.840 -5.740 1.00 96.25 87 ILE A N 1
ATOM 685 C CA . ILE A 1 87 ? -2.706 2.274 -4.505 1.00 96.25 87 ILE A CA 1
ATOM 686 C C . ILE A 1 87 ? -4.228 2.066 -4.547 1.00 96.25 87 ILE A C 1
ATOM 688 O O . ILE A 1 87 ? -4.832 1.617 -3.573 1.00 96.25 87 ILE A O 1
ATOM 692 N N . SER A 1 88 ? -4.854 2.312 -5.703 1.00 96.50 88 SER A N 1
ATOM 693 C CA . SER A 1 88 ? -6.291 2.081 -5.883 1.00 96.50 88 SER A CA 1
ATOM 694 C C . SER A 1 88 ? -6.635 0.593 -5.852 1.00 96.50 88 SER A C 1
ATOM 696 O O . SER A 1 88 ? -7.656 0.205 -5.284 1.00 96.50 88 SER A O 1
ATOM 698 N N . ASP A 1 89 ? -5.788 -0.250 -6.435 1.00 97.56 89 ASP A N 1
ATOM 699 C CA . ASP A 1 89 ? -6.015 -1.692 -6.484 1.00 97.56 89 ASP A CA 1
ATOM 700 C C . ASP A 1 89 ? -5.750 -2.353 -5.126 1.00 97.56 89 ASP A C 1
ATOM 702 O O . ASP A 1 89 ? -6.506 -3.236 -4.725 1.00 97.56 89 ASP A O 1
ATOM 706 N N . LEU A 1 90 ? -4.777 -1.848 -4.360 1.00 97.19 90 LEU A N 1
ATOM 707 C CA . LEU A 1 90 ? -4.571 -2.196 -2.953 1.00 97.19 90 LEU A CA 1
ATOM 708 C C . LEU A 1 90 ? -5.816 -1.890 -2.116 1.00 97.19 90 LEU A C 1
ATOM 710 O O . LEU A 1 90 ? -6.310 -2.773 -1.413 1.00 97.19 90 LEU A O 1
ATOM 714 N N . ALA A 1 91 ? -6.373 -0.681 -2.235 1.00 97.62 91 ALA A N 1
ATOM 715 C CA . ALA A 1 91 ? -7.589 -0.300 -1.517 1.00 97.62 91 ALA A CA 1
ATOM 716 C C . ALA A 1 91 ? -8.783 -1.204 -1.884 1.00 97.62 91 ALA A C 1
ATOM 718 O O . ALA A 1 91 ? -9.517 -1.660 -1.006 1.00 97.62 91 ALA A O 1
ATOM 719 N N . LYS A 1 92 ? -8.957 -1.532 -3.174 1.00 98.00 92 LYS A N 1
ATOM 720 C CA . LYS A 1 92 ? -10.007 -2.460 -3.639 1.00 98.00 92 LYS A CA 1
ATOM 721 C C . LYS A 1 92 ? -9.810 -3.879 -3.108 1.00 98.00 92 LYS A C 1
ATOM 723 O O . LYS A 1 92 ? -10.788 -4.517 -2.717 1.00 98.00 92 LYS A O 1
ATOM 728 N N . ALA A 1 93 ? -8.577 -4.381 -3.096 1.00 97.62 93 ALA A N 1
ATOM 729 C CA . ALA A 1 93 ? -8.260 -5.713 -2.592 1.00 97.62 93 ALA A CA 1
ATOM 730 C C . ALA A 1 93 ? -8.527 -5.812 -1.082 1.00 97.62 93 ALA A C 1
ATOM 732 O O . ALA A 1 93 ? -9.165 -6.762 -0.630 1.00 97.62 93 ALA A O 1
ATOM 733 N N . LEU A 1 94 ? -8.130 -4.791 -0.316 1.00 97.38 94 LEU A N 1
ATOM 734 C CA . LEU A 1 94 ? -8.427 -4.692 1.115 1.00 97.38 94 LEU A CA 1
ATOM 735 C C . LEU A 1 94 ? -9.927 -4.614 1.387 1.00 97.38 94 LEU A C 1
ATOM 737 O O . LEU A 1 94 ? -10.428 -5.321 2.261 1.00 97.38 94 LEU A O 1
ATOM 741 N N . LYS A 1 95 ? -10.654 -3.814 0.601 1.00 97.31 95 LYS A N 1
ATOM 742 C CA . LYS A 1 95 ? -12.114 -3.743 0.680 1.00 97.31 95 LYS A CA 1
ATOM 743 C C . LYS A 1 95 ? -12.759 -5.101 0.405 1.00 97.31 95 LYS A C 1
ATOM 745 O O . LYS A 1 95 ? -13.601 -5.536 1.180 1.00 97.31 95 LYS A O 1
ATOM 750 N N . SER A 1 96 ? -12.316 -5.798 -0.640 1.00 97.38 96 SER A N 1
ATOM 751 C CA . SER A 1 96 ? -12.824 -7.132 -0.987 1.00 97.38 96 SER A CA 1
ATOM 752 C C . SER A 1 96 ? -12.586 -8.139 0.144 1.00 97.38 96 SER A C 1
ATOM 754 O O . SER A 1 96 ? -13.467 -8.935 0.465 1.00 97.38 96 SER A O 1
ATOM 756 N N . PHE A 1 97 ? -11.415 -8.083 0.791 1.00 96.75 97 PHE A N 1
ATOM 757 C CA . PHE A 1 97 ? -11.122 -8.891 1.974 1.00 96.75 97 PHE A CA 1
ATOM 758 C C . PHE A 1 97 ? -12.048 -8.552 3.150 1.00 96.75 97 PHE A C 1
ATOM 760 O O . PHE A 1 97 ? -12.586 -9.460 3.787 1.00 96.75 97 PHE A O 1
ATOM 767 N N . GLY A 1 98 ? -12.253 -7.264 3.434 1.00 95.81 98 GLY A N 1
ATOM 768 C CA . GLY A 1 98 ? -13.138 -6.820 4.507 1.00 95.81 98 GLY A CA 1
ATOM 769 C C . GLY A 1 98 ? -14.591 -7.237 4.281 1.00 95.81 98 GLY A C 1
ATOM 770 O O . GLY A 1 98 ? -15.203 -7.819 5.174 1.00 95.81 98 GLY A O 1
ATOM 771 N N . GLU A 1 99 ? -15.117 -7.055 3.068 1.00 95.69 99 GLU A N 1
ATOM 772 C CA . GLU A 1 99 ? -16.469 -7.485 2.683 1.00 95.69 99 GLU A CA 1
ATOM 773 C C . GLU A 1 99 ? -16.640 -9.007 2.800 1.00 95.69 99 GLU A C 1
ATOM 775 O O . GLU A 1 99 ? -17.621 -9.478 3.380 1.00 95.69 99 GLU A O 1
ATOM 780 N N . ALA A 1 100 ? -15.656 -9.789 2.341 1.00 96.25 100 ALA A N 1
ATOM 781 C CA . ALA A 1 100 ? -15.664 -11.247 2.481 1.00 96.25 100 ALA A CA 1
ATOM 782 C C . ALA A 1 100 ? -15.668 -11.702 3.954 1.00 96.25 100 ALA A C 1
ATOM 784 O O . ALA A 1 100 ? -16.258 -12.732 4.289 1.00 96.25 100 ALA A O 1
ATOM 785 N N . ASN A 1 101 ? -15.058 -10.914 4.845 1.00 94.75 101 ASN A N 1
ATOM 786 C CA . ASN A 1 101 ? -15.038 -11.152 6.289 1.00 94.75 101 ASN A CA 1
ATOM 787 C C . ASN A 1 101 ? -16.169 -10.445 7.054 1.00 94.75 101 ASN A C 1
ATOM 789 O O . ASN A 1 101 ? -16.228 -10.560 8.281 1.00 94.75 101 ASN A O 1
ATOM 793 N N . LYS A 1 102 ? -17.102 -9.797 6.340 1.00 94.94 102 LYS A N 1
ATOM 794 C CA . LYS A 1 102 ? -18.259 -9.067 6.886 1.00 94.94 102 LYS A CA 1
ATOM 795 C C . LYS A 1 102 ? -17.870 -7.904 7.804 1.00 94.94 102 LYS A C 1
ATOM 797 O O . LYS A 1 102 ? -18.549 -7.645 8.795 1.00 94.94 102 LYS A O 1
ATOM 802 N N . TYR A 1 103 ? -16.770 -7.229 7.496 1.00 93.44 103 TYR A N 1
ATOM 803 C CA . TYR A 1 103 ? -16.370 -6.021 8.202 1.00 93.44 103 TYR A CA 1
ATOM 804 C C . TYR A 1 103 ? -17.174 -4.817 7.718 1.00 93.44 103 TYR A C 1
ATOM 806 O O . TYR A 1 103 ? -17.236 -4.546 6.520 1.00 93.44 103 TYR A O 1
ATOM 814 N N . ASP A 1 104 ? -17.762 -4.094 8.670 1.00 91.56 104 ASP A N 1
ATOM 815 C CA . ASP A 1 104 ? -18.409 -2.806 8.438 1.00 91.56 104 ASP A CA 1
ATOM 816 C C . ASP A 1 104 ? -17.382 -1.698 8.690 1.00 91.56 104 ASP A C 1
ATOM 818 O O . ASP A 1 104 ? -17.132 -1.288 9.823 1.00 91.56 104 ASP A O 1
ATOM 822 N N . ILE A 1 105 ? -16.673 -1.327 7.628 1.00 91.56 105 ILE A N 1
ATOM 823 C CA . ILE A 1 105 ? -15.549 -0.393 7.661 1.00 91.56 105 ILE A CA 1
ATOM 824 C C . ILE A 1 105 ? -15.789 0.657 6.577 1.00 91.56 105 ILE A C 1
ATOM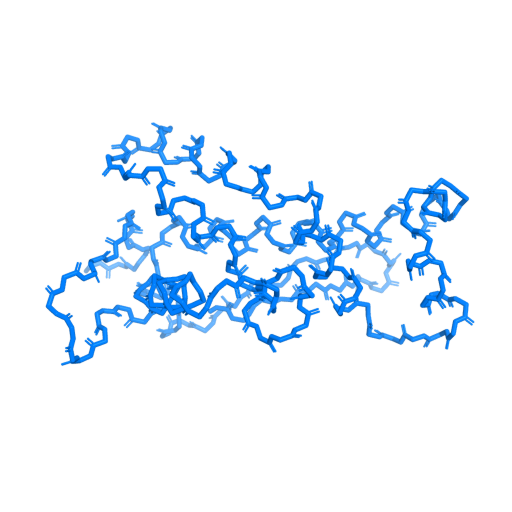 826 O O . ILE A 1 105 ? -16.083 0.317 5.428 1.00 91.56 105 ILE A O 1
ATOM 830 N N . ASP A 1 106 ? -15.626 1.931 6.935 1.00 93.31 106 ASP A N 1
ATOM 831 C CA . ASP A 1 106 ? -15.746 3.033 5.985 1.00 93.31 106 ASP A CA 1
ATOM 832 C C . ASP A 1 106 ? -14.706 2.931 4.857 1.00 93.31 106 ASP A C 1
ATOM 834 O O . ASP A 1 106 ? -13.563 2.511 5.066 1.00 93.31 106 ASP A O 1
ATOM 838 N N . LYS A 1 107 ? -15.082 3.372 3.650 1.00 94.75 107 LYS A N 1
ATOM 839 C CA . LYS A 1 107 ? -14.196 3.346 2.479 1.00 94.75 107 LYS A CA 1
ATOM 840 C C . LYS A 1 107 ? -12.845 4.015 2.760 1.00 94.75 107 LYS A C 1
ATOM 842 O O . LYS A 1 107 ? -11.820 3.479 2.335 1.00 94.75 107 LYS A O 1
ATOM 847 N N . GLN A 1 108 ? -12.836 5.136 3.483 1.00 95.31 108 GLN A N 1
ATOM 848 C CA . GLN A 1 108 ? -11.623 5.886 3.797 1.00 95.31 108 GLN A CA 1
ATOM 849 C C . GLN A 1 108 ? -10.607 5.024 4.545 1.00 95.31 108 GLN A C 1
ATOM 851 O O . GLN A 1 108 ? -9.414 5.139 4.302 1.00 95.31 108 GLN A O 1
ATOM 856 N N . VAL A 1 109 ? -11.051 4.109 5.407 1.00 94.44 109 VAL A N 1
ATOM 857 C CA . VAL A 1 109 ? -10.137 3.235 6.151 1.00 94.44 109 VAL A CA 1
ATOM 858 C C . VAL A 1 109 ? -9.401 2.274 5.215 1.00 94.44 109 VAL A C 1
ATOM 860 O O . VAL A 1 109 ? -8.202 2.066 5.388 1.00 94.44 109 VAL A O 1
ATOM 863 N N . TYR A 1 110 ? -10.071 1.725 4.198 1.00 97.06 110 TYR A N 1
ATOM 864 C CA . TYR A 1 110 ? -9.408 0.889 3.190 1.00 97.06 110 TYR A CA 1
ATOM 865 C C . TYR A 1 110 ? -8.436 1.696 2.326 1.00 97.06 110 TYR A C 1
ATOM 867 O O . TYR A 1 110 ? -7.332 1.225 2.050 1.00 97.06 110 TYR A O 1
ATOM 875 N N . ASP A 1 111 ? -8.830 2.911 1.933 1.00 96.94 111 ASP A N 1
ATOM 876 C CA . ASP A 1 111 ? -7.963 3.825 1.183 1.00 96.94 111 ASP A CA 1
ATOM 877 C C . ASP A 1 111 ? -6.699 4.171 1.991 1.00 96.94 111 ASP A C 1
ATOM 879 O O . ASP A 1 111 ? -5.606 4.241 1.437 1.00 96.94 111 ASP A O 1
ATOM 883 N N . ASP A 1 112 ? -6.826 4.323 3.308 1.00 95.94 112 ASP A N 1
ATOM 884 C CA . ASP A 1 112 ? -5.722 4.665 4.209 1.00 95.94 112 ASP A CA 1
ATOM 885 C C . ASP A 1 112 ? -4.791 3.491 4.444 1.00 95.94 112 ASP A C 1
ATOM 887 O O . ASP A 1 112 ? -3.568 3.642 4.444 1.00 95.94 112 ASP A O 1
ATOM 891 N N . LEU A 1 113 ? -5.368 2.303 4.618 1.00 94.75 113 LEU A N 1
ATOM 892 C CA . LEU A 1 113 ? -4.604 1.078 4.803 1.00 94.75 113 LEU A CA 1
ATOM 893 C C . LEU A 1 113 ? -3.814 0.690 3.558 1.00 94.75 113 LEU A C 1
ATOM 895 O O . LEU A 1 113 ? -2.751 0.085 3.697 1.00 94.75 113 LEU A O 1
ATOM 899 N N . ALA A 1 114 ? -4.269 1.085 2.368 1.00 96.75 114 ALA A N 1
ATOM 900 C CA . ALA A 1 114 ? -3.525 0.880 1.129 1.00 96.75 114 ALA A CA 1
ATOM 901 C C . ALA A 1 114 ? -2.146 1.567 1.144 1.00 96.75 114 ALA A C 1
ATOM 903 O O . ALA A 1 114 ? -1.223 1.100 0.481 1.00 96.75 114 ALA A O 1
ATOM 904 N N . TRP A 1 115 ? -1.970 2.632 1.935 1.00 95.75 115 TRP A N 1
ATOM 905 C CA . TRP A 1 115 ? -0.691 3.335 2.085 1.00 95.75 115 TRP A CA 1
ATOM 906 C C . TRP A 1 115 ? 0.265 2.684 3.092 1.00 95.75 115 TRP A C 1
ATOM 908 O O . TRP A 1 115 ? 1.385 3.168 3.282 1.00 95.75 115 TRP A O 1
ATOM 918 N N . LYS A 1 116 ? -0.133 1.594 3.760 1.00 91.81 116 LYS A N 1
ATOM 919 C CA . LYS A 1 116 ? 0.739 0.882 4.700 1.00 91.81 116 LYS A CA 1
ATOM 920 C C . LYS A 1 116 ? 2.022 0.428 3.989 1.00 91.81 116 LYS A C 1
ATOM 922 O O . LYS A 1 116 ? 1.968 -0.210 2.946 1.00 91.81 116 LYS A O 1
ATOM 927 N N . GLY A 1 117 ? 3.175 0.772 4.566 1.00 88.81 117 GLY A N 1
ATOM 928 C CA . GLY A 1 117 ? 4.497 0.504 3.977 1.00 88.81 117 GLY A CA 1
ATOM 929 C C . GLY A 1 117 ? 5.023 1.613 3.056 1.00 88.81 117 GLY A C 1
ATOM 930 O O . GLY A 1 117 ? 6.200 1.611 2.726 1.00 88.81 117 GLY A O 1
ATOM 931 N N . LEU A 1 118 ? 4.197 2.607 2.705 1.00 92.06 118 LEU A N 1
ATOM 932 C CA . LEU A 1 118 ? 4.564 3.710 1.803 1.00 92.06 118 LEU A CA 1
ATOM 933 C C . LEU A 1 118 ? 4.755 5.057 2.523 1.00 92.06 118 LEU A C 1
ATOM 935 O O . LEU A 1 118 ? 5.017 6.071 1.882 1.00 92.06 118 LEU A O 1
ATOM 939 N N . THR A 1 119 ? 4.638 5.093 3.853 1.00 89.88 119 THR A N 1
ATOM 940 C CA . THR A 1 119 ? 4.655 6.344 4.633 1.00 89.88 119 THR A CA 1
ATOM 941 C C . THR A 1 119 ? 6.045 6.812 5.074 1.00 89.88 119 THR A C 1
ATOM 943 O O . THR A 1 119 ? 6.179 7.879 5.668 1.00 89.88 119 THR A O 1
ATOM 946 N N . ASN A 1 120 ? 7.096 6.041 4.785 1.00 80.75 120 ASN A N 1
ATOM 947 C CA . ASN A 1 120 ? 8.468 6.270 5.257 1.00 80.75 120 ASN A CA 1
ATOM 948 C C . ASN A 1 120 ? 9.275 7.288 4.420 1.00 80.75 120 ASN A C 1
ATOM 950 O O . ASN A 1 120 ? 10.487 7.388 4.589 1.00 80.75 120 ASN A O 1
ATOM 954 N N . GLY A 1 121 ? 8.626 8.029 3.517 1.00 78.50 121 GLY A N 1
ATOM 955 C CA . GLY A 1 121 ? 9.263 9.037 2.663 1.00 78.50 121 GLY A CA 1
ATOM 956 C C . GLY A 1 121 ? 9.805 8.514 1.329 1.00 78.50 121 GLY A C 1
ATOM 957 O O . GLY A 1 121 ? 10.165 9.319 0.471 1.00 78.50 121 GLY A O 1
ATOM 958 N N . ASP A 1 122 ? 9.805 7.199 1.107 1.00 82.88 122 ASP A N 1
ATOM 959 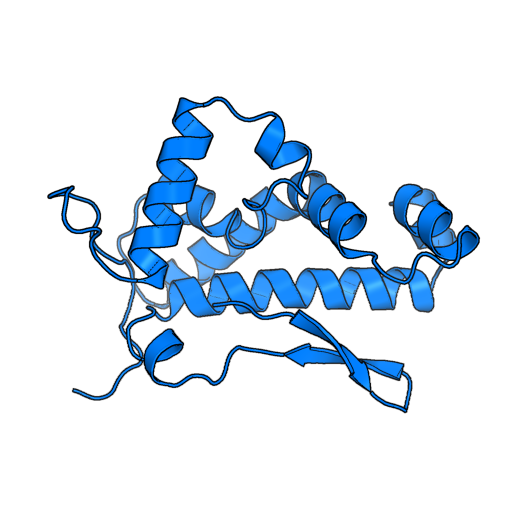C CA . ASP A 1 122 ? 10.283 6.594 -0.144 1.00 82.88 122 ASP A CA 1
ATOM 960 C C . ASP A 1 122 ? 9.264 6.698 -1.293 1.00 82.88 122 ASP A C 1
ATOM 962 O O . ASP A 1 122 ? 9.638 6.634 -2.464 1.00 82.88 122 ASP A O 1
ATOM 966 N N . ALA A 1 123 ? 7.976 6.865 -0.978 1.00 86.69 123 ALA A N 1
ATOM 967 C CA . ALA A 1 123 ? 6.909 6.981 -1.964 1.00 86.69 123 ALA A CA 1
ATOM 968 C C . ALA A 1 123 ? 6.625 8.452 -2.311 1.00 86.69 123 ALA A C 1
ATOM 970 O O . ALA A 1 123 ? 5.987 9.174 -1.542 1.00 86.69 123 ALA A O 1
ATOM 971 N N . GLU A 1 124 ? 7.023 8.896 -3.506 1.00 85.81 124 GLU A N 1
ATOM 972 C CA . GLU A 1 124 ? 6.775 10.276 -3.964 1.00 85.81 124 GLU A CA 1
ATOM 973 C C . GLU A 1 124 ? 5.281 10.636 -3.997 1.00 85.81 124 GLU A C 1
ATOM 975 O O . GLU A 1 124 ? 4.900 11.760 -3.660 1.00 85.81 124 GLU A O 1
ATOM 980 N N . GLY A 1 125 ? 4.418 9.665 -4.315 1.00 87.94 125 GLY A N 1
ATOM 981 C CA . GLY A 1 125 ? 2.967 9.849 -4.272 1.00 87.94 125 GLY A CA 1
ATOM 982 C C . GLY A 1 125 ? 2.443 10.147 -2.863 1.00 87.94 125 GLY A C 1
ATOM 983 O O . GLY A 1 125 ? 1.613 11.036 -2.710 1.00 87.94 125 GLY A O 1
ATOM 984 N N . PHE A 1 126 ? 2.980 9.489 -1.827 1.00 92.12 126 PHE A N 1
ATOM 985 C CA . PHE A 1 126 ? 2.616 9.780 -0.435 1.00 92.12 126 PHE A CA 1
ATOM 986 C C . PHE A 1 126 ? 3.128 11.158 -0.001 1.00 92.12 126 PHE A C 1
ATOM 988 O O . PHE A 1 126 ? 2.410 11.936 0.625 1.00 92.12 126 PHE A O 1
ATOM 995 N N . ASN A 1 127 ? 4.361 11.498 -0.385 1.00 90.75 127 ASN A N 1
ATOM 996 C CA . ASN A 1 127 ? 4.974 12.789 -0.066 1.00 90.75 127 ASN A CA 1
ATOM 997 C C . ASN A 1 127 ? 4.215 13.976 -0.678 1.00 90.75 127 ASN A C 1
ATOM 999 O O . ASN A 1 127 ? 4.273 15.080 -0.135 1.00 90.75 127 ASN A O 1
ATOM 1003 N N . SER A 1 128 ? 3.491 13.738 -1.771 1.00 92.69 128 SER A N 1
ATOM 1004 C CA . SER A 1 128 ? 2.697 14.745 -2.481 1.00 92.69 128 SER A CA 1
ATOM 1005 C C . SER A 1 128 ? 1.290 14.945 -1.903 1.00 92.69 128 SER A C 1
ATOM 1007 O O . SER A 1 128 ? 0.585 15.858 -2.330 1.00 92.69 128 SER A O 1
ATOM 1009 N N . LEU A 1 129 ? 0.864 14.113 -0.945 1.00 94.44 129 LEU A N 1
ATOM 1010 C CA . LEU A 1 129 ? -0.422 14.272 -0.262 1.00 94.44 129 LEU A CA 1
ATOM 1011 C C . LEU A 1 129 ? -0.442 15.522 0.630 1.00 94.44 129 LEU A C 1
ATOM 1013 O O . LEU A 1 129 ? 0.602 16.027 1.053 1.00 94.44 129 LEU A O 1
ATOM 1017 N N . SER A 1 130 ? -1.646 15.996 0.960 1.00 96.44 130 SER A N 1
ATOM 1018 C CA . SER A 1 130 ? -1.813 17.073 1.937 1.00 96.44 130 SER A CA 1
ATOM 1019 C C . SER A 1 130 ? -1.327 16.636 3.325 1.00 96.44 130 SER A C 1
ATOM 1021 O O . SER A 1 130 ? -1.394 15.456 3.674 1.00 96.44 130 SER A O 1
ATOM 1023 N N . GLU A 1 131 ? -0.875 17.578 4.156 1.00 94.31 131 GLU A N 1
ATOM 1024 C CA . GLU A 1 131 ? -0.462 17.262 5.533 1.00 94.31 131 GLU A CA 1
ATOM 1025 C C . GLU A 1 131 ? -1.612 16.657 6.355 1.00 94.31 131 GLU A C 1
ATOM 1027 O O . GLU A 1 131 ? -1.389 15.760 7.167 1.00 94.31 131 GLU A O 1
ATOM 1032 N N . THR A 1 132 ? -2.854 17.068 6.081 1.00 93.94 132 THR A N 1
ATOM 1033 C CA . THR A 1 132 ? -4.059 16.480 6.679 1.00 93.94 132 THR A CA 1
ATOM 1034 C C . THR A 1 132 ? -4.213 15.003 6.315 1.00 93.94 132 THR A C 1
ATOM 1036 O O . THR A 1 13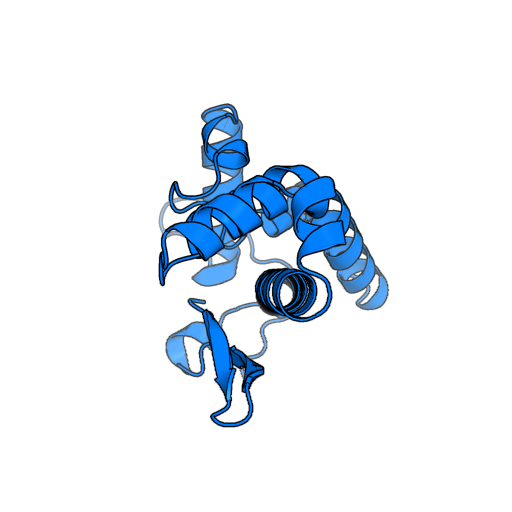2 ? -4.476 14.179 7.192 1.00 93.94 132 THR A O 1
ATOM 1039 N N . ASP A 1 133 ? -4.017 14.645 5.044 1.00 94.56 133 ASP A N 1
ATOM 1040 C CA . ASP A 1 133 ? -4.106 13.254 4.594 1.00 94.56 133 ASP A CA 1
ATOM 1041 C C . ASP A 1 133 ? -2.960 12.414 5.146 1.00 94.56 133 ASP A C 1
ATOM 1043 O O . ASP A 1 133 ? -3.201 11.330 5.674 1.00 94.56 133 ASP A O 1
ATOM 1047 N N . LYS A 1 134 ? -1.721 12.921 5.099 1.00 94.25 134 LYS A N 1
ATOM 1048 C CA . LYS A 1 134 ? -0.561 12.232 5.684 1.00 94.25 134 LYS A CA 1
ATOM 1049 C C . LYS A 1 134 ? -0.768 11.969 7.166 1.00 94.25 134 LYS A C 1
ATOM 1051 O O . LYS A 1 134 ? -0.476 10.869 7.633 1.00 94.25 134 LYS A O 1
ATOM 1056 N N . TYR A 1 135 ? -1.270 12.959 7.905 1.00 92.06 135 TYR A N 1
ATOM 1057 C CA . TYR A 1 135 ? -1.587 12.805 9.318 1.00 92.06 135 TYR A CA 1
ATOM 1058 C C . TYR A 1 135 ? -2.644 11.712 9.511 1.00 92.06 135 TYR A C 1
ATOM 1060 O O . TYR A 1 135 ? -2.371 10.727 10.194 1.00 92.06 135 TYR A O 1
ATOM 1068 N N . ARG A 1 136 ? -3.797 11.807 8.840 1.00 92.75 136 ARG A N 1
ATOM 1069 C CA . ARG A 1 136 ? -4.889 10.821 8.933 1.00 92.75 136 ARG A CA 1
ATOM 1070 C C . ARG A 1 136 ? -4.426 9.393 8.602 1.00 92.75 136 ARG A C 1
ATOM 1072 O O . ARG A 1 136 ? -4.676 8.475 9.384 1.00 92.75 136 ARG A O 1
ATOM 1079 N N . ILE A 1 137 ? -3.692 9.215 7.503 1.00 93.94 137 ILE A N 1
ATOM 1080 C CA . ILE A 1 137 ? -3.150 7.921 7.060 1.00 93.94 137 ILE A CA 1
ATOM 1081 C C . ILE A 1 137 ? -2.172 7.352 8.093 1.00 93.94 137 ILE A C 1
ATOM 1083 O O . ILE A 1 137 ? -2.305 6.199 8.507 1.00 93.94 137 ILE A O 1
ATOM 1087 N N . ASN A 1 138 ? -1.206 8.156 8.551 1.00 91.38 138 ASN A N 1
ATOM 1088 C CA . ASN A 1 138 ? -0.236 7.711 9.549 1.00 91.38 138 ASN A CA 1
ATOM 1089 C C . ASN A 1 138 ? -0.923 7.299 10.852 1.00 91.38 138 ASN A C 1
ATOM 1091 O O . ASN A 1 138 ? -0.575 6.267 11.424 1.00 91.38 138 ASN A O 1
ATOM 1095 N N . ARG A 1 139 ? -1.928 8.059 11.301 1.00 89.06 139 ARG A N 1
ATOM 1096 C CA . ARG A 1 139 ? -2.708 7.728 12.500 1.00 89.06 139 ARG A CA 1
ATOM 1097 C C . ARG A 1 139 ? -3.442 6.395 12.348 1.00 89.06 139 ARG A C 1
ATOM 1099 O O . ARG A 1 139 ? -3.322 5.554 13.235 1.00 89.06 139 ARG A O 1
ATOM 1106 N N . ARG A 1 140 ? -4.120 6.157 11.217 1.00 91.06 140 ARG A N 1
ATOM 1107 C CA . ARG A 1 140 ? -4.763 4.863 10.922 1.00 91.06 140 ARG A CA 1
ATOM 1108 C C . ARG A 1 140 ? -3.752 3.715 10.942 1.00 91.06 140 ARG A C 1
ATOM 1110 O O . ARG A 1 140 ? -3.977 2.715 11.614 1.00 91.06 140 ARG A O 1
ATOM 1117 N N . ILE A 1 141 ? -2.618 3.859 10.257 1.00 89.88 141 ILE A N 1
ATOM 1118 C CA . ILE A 1 141 ? -1.592 2.807 10.191 1.00 89.88 141 ILE A CA 1
ATOM 1119 C C . ILE A 1 141 ? -0.998 2.510 11.571 1.00 89.88 141 ILE A C 1
ATOM 1121 O O . ILE A 1 141 ? -0.773 1.341 11.890 1.00 89.88 141 ILE A O 1
ATOM 1125 N N . LEU A 1 142 ? -0.736 3.540 12.382 1.00 86.12 142 LEU A N 1
ATOM 1126 C CA . LEU A 1 142 ? -0.233 3.376 13.746 1.00 86.12 142 LEU A CA 1
ATOM 1127 C C . LEU A 1 142 ? -1.253 2.667 14.636 1.00 86.12 142 LEU A C 1
ATOM 1129 O O . LEU A 1 142 ? -0.862 1.743 15.349 1.00 86.12 142 LEU A O 1
ATOM 1133 N N . ALA A 1 143 ? -2.533 3.041 14.542 1.00 86.38 143 ALA A N 1
ATOM 1134 C CA . ALA A 1 143 ? -3.609 2.384 15.276 1.00 86.38 143 ALA A CA 1
ATOM 1135 C C . ALA A 1 143 ? -3.679 0.889 14.938 1.00 86.38 143 ALA A C 1
ATOM 1137 O O . ALA A 1 143 ? -3.635 0.052 15.836 1.00 86.38 143 ALA A O 1
ATOM 1138 N N . GLU A 1 144 ? -3.663 0.526 13.651 1.00 86.69 144 GLU A N 1
ATOM 1139 C CA . GLU A 1 144 ? -3.647 -0.887 13.255 1.00 86.69 144 GLU A CA 1
ATOM 1140 C C . GLU A 1 144 ? -2.379 -1.625 13.690 1.00 86.69 144 GLU A C 1
ATOM 1142 O O . GLU A 1 144 ? -2.401 -2.829 13.925 1.00 86.69 144 GLU A O 1
ATOM 1147 N N . GLN A 1 145 ? -1.250 -0.926 13.784 1.00 81.19 145 GLN A N 1
ATOM 1148 C CA . GLN A 1 145 ? 0.031 -1.558 14.057 1.00 81.19 145 GLN A CA 1
ATOM 1149 C C . GLN A 1 145 ? 0.310 -1.793 15.543 1.00 81.19 145 GLN A C 1
ATOM 1151 O O . GLN A 1 145 ? 0.983 -2.769 15.877 1.00 81.19 145 GLN A O 1
ATOM 1156 N N . TYR A 1 146 ? -0.130 -0.875 16.398 1.00 78.12 146 TYR A N 1
ATOM 1157 C CA . TYR A 1 146 ? 0.260 -0.823 17.807 1.00 78.12 146 TYR A CA 1
ATOM 1158 C C . TYR A 1 146 ? -0.935 -0.694 18.761 1.00 78.12 146 TYR A C 1
ATOM 1160 O O . TYR A 1 146 ? -0.735 -0.647 19.973 1.00 78.12 146 TYR A O 1
ATOM 1168 N N . GLY A 1 147 ? -2.162 -0.641 18.239 1.00 74.50 147 GLY A N 1
ATOM 1169 C CA . GLY A 1 147 ? -3.349 -0.290 19.009 1.00 74.50 147 GLY A CA 1
ATOM 1170 C C . GLY A 1 147 ? -3.482 1.221 19.216 1.00 74.50 147 GLY A C 1
ATOM 1171 O O . GLY A 1 147 ? -2.752 2.018 18.622 1.00 74.50 147 GLY A O 1
ATOM 1172 N N . ILE A 1 148 ? -4.443 1.617 20.054 1.00 63.44 148 ILE A N 1
ATOM 1173 C CA . ILE A 1 148 ? -4.792 3.022 20.313 1.00 63.44 148 ILE A CA 1
ATOM 1174 C C . ILE A 1 148 ? -3.551 3.780 20.827 1.00 63.44 148 ILE A C 1
ATOM 1176 O O . ILE A 1 148 ? -3.035 3.449 21.901 1.00 63.44 148 ILE A O 1
ATOM 1180 N N . PRO A 1 149 ? -3.058 4.811 20.117 1.00 54.06 149 PRO A N 1
ATOM 1181 C CA . PRO A 1 149 ? -2.034 5.693 20.662 1.00 54.06 149 PRO A CA 1
ATOM 1182 C C . PRO A 1 149 ? -2.597 6.390 21.905 1.00 54.06 149 PRO A C 1
ATOM 1184 O O . PRO A 1 149 ? -3.726 6.872 21.859 1.00 54.06 149 PRO A O 1
ATOM 1187 N N . LYS A 1 150 ? -1.814 6.463 22.991 1.00 45.25 150 LYS A N 1
ATOM 1188 C CA . LYS A 1 150 ? -2.209 6.904 24.352 1.00 45.25 150 LYS A CA 1
ATOM 1189 C C . LYS A 1 150 ? -2.942 8.257 24.465 1.00 45.25 150 LYS A C 1
ATOM 1191 O O . LYS A 1 150 ? -3.415 8.586 25.550 1.00 45.25 150 LYS A O 1
ATOM 1196 N N . ASP A 1 151 ? -3.077 8.999 23.372 1.00 52.34 151 ASP A N 1
ATOM 1197 C CA . ASP A 1 151 ? -3.458 10.405 23.355 1.00 52.34 151 ASP A CA 1
ATOM 1198 C C . ASP A 1 151 ? -4.740 10.677 22.537 1.00 52.34 151 ASP A C 1
ATOM 1200 O O . ASP A 1 151 ? -5.196 11.816 22.493 1.00 52.34 151 ASP A O 1
ATOM 1204 N N . GLU A 1 152 ? -5.343 9.675 21.876 1.00 55.06 152 GLU A N 1
ATOM 1205 C CA . GLU A 1 152 ? -6.522 9.896 21.018 1.00 55.06 152 GLU A CA 1
ATOM 1206 C C . GLU A 1 152 ? -7.622 8.849 21.217 1.00 55.06 152 GLU A C 1
ATOM 1208 O O . GLU A 1 152 ? -7.427 7.651 21.045 1.00 55.06 152 GLU A O 1
ATOM 1213 N N . ILE A 1 153 ? -8.816 9.343 21.543 1.00 51.28 153 ILE A N 1
ATOM 1214 C CA . ILE A 1 153 ? -9.958 8.567 22.043 1.00 51.28 153 ILE A CA 1
ATOM 1215 C C . ILE A 1 153 ? -10.741 7.811 20.941 1.00 51.28 153 ILE A C 1
ATOM 1217 O O . ILE A 1 153 ? -11.595 7.006 21.282 1.00 51.28 153 ILE A O 1
ATOM 1221 N N . ASN A 1 154 ? -10.461 7.990 19.638 1.00 59.25 154 ASN A N 1
ATOM 1222 C CA . ASN A 1 154 ? -11.431 7.620 18.582 1.00 59.25 154 ASN A CA 1
ATOM 1223 C C . ASN A 1 154 ? -10.902 6.845 17.351 1.00 59.25 154 ASN A C 1
ATOM 1225 O O . ASN A 1 154 ? -11.593 6.807 16.334 1.00 59.25 154 ASN A O 1
ATOM 1229 N N . ILE A 1 155 ? -9.710 6.234 17.380 1.00 72.50 155 ILE A N 1
ATOM 1230 C CA . ILE A 1 155 ? -9.254 5.368 16.269 1.00 72.50 155 ILE A CA 1
ATOM 1231 C C . ILE A 1 155 ? -9.076 3.943 16.786 1.00 72.50 155 ILE A C 1
ATOM 1233 O O . ILE A 1 155 ? -8.000 3.554 17.235 1.00 72.50 155 ILE A O 1
ATOM 1237 N N . GLU A 1 156 ? -10.162 3.177 16.728 1.00 76.62 156 GLU A N 1
ATOM 1238 C CA . GLU A 1 156 ? -10.146 1.746 17.020 1.00 76.62 156 GLU A CA 1
ATOM 1239 C C . GLU A 1 156 ? -9.569 0.962 15.837 1.00 76.62 156 GLU A C 1
ATOM 1241 O O . GLU A 1 156 ? -9.753 1.332 14.669 1.00 76.62 156 GLU A O 1
ATOM 1246 N N . GLN A 1 157 ? -8.858 -0.120 16.161 1.00 84.31 157 GLN A N 1
ATOM 1247 C CA . GLN A 1 157 ? -8.396 -1.095 15.179 1.00 84.31 157 GLN A CA 1
ATOM 1248 C C . GLN A 1 157 ? -9.588 -1.716 14.460 1.00 84.31 157 GLN A C 1
ATOM 1250 O O . GLN A 1 157 ? -10.623 -1.983 15.072 1.00 84.31 157 GLN A O 1
ATOM 1255 N N . VAL A 1 158 ? -9.426 -1.980 13.168 1.00 84.06 158 VAL A N 1
ATOM 1256 C CA . VAL A 1 158 ? -10.458 -2.640 12.368 1.00 84.06 158 VAL A CA 1
ATOM 1257 C C . VAL A 1 158 ? -10.041 -4.061 12.012 1.00 84.06 158 VAL A C 1
ATOM 1259 O O . VAL A 1 158 ? -8.880 -4.328 11.728 1.00 84.06 158 VAL A O 1
ATOM 1262 N N . GLY A 1 159 ? -11.002 -4.982 12.000 1.00 82.25 159 GLY A N 1
ATOM 1263 C CA . GLY A 1 159 ? -10.758 -6.399 11.731 1.00 82.25 159 GLY A CA 1
ATOM 1264 C C . GLY A 1 159 ? -10.565 -7.235 12.997 1.00 82.25 159 GLY A C 1
ATOM 1265 O O . GLY A 1 159 ? -10.908 -6.823 14.106 1.00 82.25 159 GLY A O 1
ATOM 1266 N N . LYS A 1 160 ? -10.072 -8.461 12.826 1.00 84.25 160 LYS A N 1
ATOM 1267 C CA . LYS A 1 160 ? -9.917 -9.429 13.921 1.00 84.25 160 LYS A CA 1
ATOM 1268 C C . LYS A 1 160 ? -8.469 -9.480 14.380 1.00 84.25 160 LYS A C 1
ATOM 1270 O O . LYS A 1 160 ? -7.576 -9.715 13.570 1.00 84.25 160 LYS A O 1
ATOM 1275 N N . ALA A 1 161 ? -8.246 -9.341 15.686 1.00 76.81 161 ALA A N 1
ATOM 1276 C CA . ALA A 1 161 ? -6.950 -9.637 16.286 1.00 76.81 161 ALA A CA 1
ATOM 1277 C C . ALA A 1 161 ? -6.589 -11.114 16.052 1.00 76.81 161 ALA A C 1
ATOM 1279 O O . ALA A 1 161 ? -7.423 -11.996 16.263 1.00 76.81 161 ALA A O 1
ATOM 1280 N N . LEU A 1 162 ? -5.354 -11.372 15.615 1.00 68.44 162 LEU A N 1
ATOM 1281 C CA . LEU A 1 162 ? -4.868 -12.733 15.362 1.00 68.44 162 LEU A CA 1
ATOM 1282 C C . LEU A 1 162 ? -4.264 -13.421 16.595 1.00 68.44 162 LEU A C 1
ATOM 1284 O O . LEU A 1 162 ? -3.976 -14.615 16.537 1.00 68.44 162 LEU A O 1
ATOM 1288 N N . GLY A 1 163 ? -4.064 -12.696 17.699 1.00 59.97 163 GLY A N 1
ATOM 1289 C CA . GLY A 1 163 ? -3.597 -13.271 18.959 1.00 59.97 163 GLY A CA 1
ATOM 1290 C C . GLY A 1 163 ? -4.631 -14.193 19.613 1.00 59.97 163 GLY A C 1
ATOM 1291 O O . GLY A 1 163 ? -5.839 -13.952 19.548 1.00 59.97 163 GLY A O 1
ATOM 1292 N N . CYS A 1 164 ? -4.152 -15.248 20.274 1.00 49.75 164 CYS A N 1
ATOM 1293 C CA . CYS A 1 164 ? -4.976 -16.061 21.167 1.00 49.75 164 CYS A CA 1
ATOM 1294 C C . CYS A 1 164 ? -5.413 -15.220 22.379 1.00 49.75 164 CYS A C 1
ATOM 1296 O O . CYS A 1 164 ? -4.602 -14.482 22.938 1.00 49.75 164 CYS A O 1
ATOM 1298 N N . LYS A 1 165 ? -6.687 -15.336 22.771 1.00 47.62 165 LYS A N 1
ATOM 1299 C CA . LYS A 1 165 ? -7.204 -14.797 24.038 1.00 47.62 165 LYS A CA 1
ATOM 1300 C C . LYS A 1 165 ? -6.870 -15.716 25.203 1.00 47.62 165 LYS A C 1
ATOM 1302 O O . LYS A 1 165 ? -6.903 -16.948 24.984 1.00 47.62 165 LYS A O 1
#

pLDDT: mean 83.4, std 12.25, range [45.25, 98.0]

Foldseek 3Di:
DDKAWDADPVGQIDTGDDPPCLQQQQFFPLLVVLSVVLRVLVNVLSVCCVVCVPVNCVVQVVSVVCVVVVPPDCLLSSLQCCLVPPLVVQLVVSVVVCVVVVWPDDSVLSSLSSCVVNLPPSHPSLVPDDPVSSVVSVLSSCCNRPNHDPPDDDRGHTHDRPHDD

Radius of gyration: 16.64 Å; chains: 1; bounding box: 42×37×47 Å

Organism: NCBI:txid1476465

Secondary structure (DSSP, 8-state):
---EEEE-TT--EEEE----HHHHTTSBHHHHHHHHHHHHHHHHHHHHHHH-HHHHHHH-HHHHHHHHTT-S--HHHHHHHIIIIIHHHHHHHHHHHHHHTT----HHHHHHHTTTT-TTTT-HHHHTS-HHHHHHHHHHHHHHHHSS-TT-TT----S-B-S--

Sequence (165 aa):
MISGYGTTAAGDPVIYLNSNEPTIAHVPDIAIVATMLHEAIHAYLLVYDKNDPSAAKLKYPELFTNYQKNERNFNKTHHTIMARDFISDLAKALKSFGEANKYDIDKQVYDDLAWKGLTNGDAEGFNSLSETDKYRINRRILAEQYGIPKDEINIEQVGKALGCK